Protein AF-A0A0P9FUJ5-F1 (afdb_monomer_lite)

Structure (mmCIF, N/CA/C/O backbone):
data_AF-A0A0P9FUJ5-F1
#
_entry.id   AF-A0A0P9FUJ5-F1
#
loop_
_atom_site.group_PDB
_atom_site.id
_atom_site.type_symbol
_atom_site.label_atom_id
_atom_site.label_alt_id
_atom_site.label_comp_id
_atom_site.label_asym_id
_atom_site.label_entity_id
_atom_site.label_seq_id
_atom_site.pdbx_PDB_ins_code
_atom_site.Cartn_x
_atom_site.Cartn_y
_atom_site.Cartn_z
_atom_site.occupancy
_atom_site.B_iso_or_equiv
_atom_site.auth_seq_id
_atom_site.auth_comp_id
_atom_site.auth_asym_id
_atom_site.auth_atom_id
_atom_site.pdbx_PDB_model_num
ATOM 1 N N . MET A 1 1 ? -3.312 -13.611 33.609 1.00 39.66 1 MET A N 1
ATOM 2 C CA . MET A 1 1 ? -3.484 -12.905 32.320 1.00 39.66 1 MET A CA 1
ATOM 3 C C . MET A 1 1 ? -2.138 -12.373 31.860 1.00 39.66 1 MET A C 1
ATOM 5 O O . MET A 1 1 ? -1.594 -11.485 32.502 1.00 39.66 1 MET A O 1
ATOM 9 N N . ARG A 1 2 ? -1.571 -12.946 30.798 1.00 27.70 2 ARG A N 1
ATOM 10 C CA . ARG A 1 2 ? -0.403 -12.400 30.095 1.00 27.70 2 ARG A CA 1
ATOM 11 C C . ARG A 1 2 ? -0.453 -12.951 28.672 1.00 27.70 2 ARG A C 1
ATOM 13 O O . ARG A 1 2 ? -0.046 -14.080 28.431 1.00 27.70 2 ARG A O 1
ATOM 20 N N . PHE A 1 3 ? -1.054 -12.191 27.762 1.00 30.81 3 PHE A N 1
ATOM 21 C CA . PHE A 1 3 ? -0.976 -12.484 26.335 1.00 30.81 3 PHE A CA 1
ATOM 22 C C . PHE A 1 3 ? 0.414 -12.056 25.872 1.00 30.81 3 PHE A C 1
ATOM 24 O O . PHE A 1 3 ? 0.680 -10.871 25.689 1.00 30.81 3 PHE A O 1
ATOM 31 N N . VAL A 1 4 ? 1.327 -13.018 25.769 1.00 32.84 4 VAL A N 1
ATOM 32 C CA . VAL A 1 4 ? 2.620 -12.811 25.119 1.00 32.84 4 VAL A CA 1
ATOM 33 C C . VAL A 1 4 ? 2.375 -13.028 23.631 1.00 32.84 4 VAL A C 1
ATOM 35 O O . VAL A 1 4 ? 2.279 -14.161 23.167 1.00 32.84 4 VAL A O 1
ATOM 38 N N . VAL A 1 5 ? 2.186 -11.936 22.892 1.00 36.59 5 VAL A N 1
ATOM 39 C CA . VAL A 1 5 ? 2.147 -11.974 21.427 1.00 36.59 5 VAL A CA 1
ATOM 40 C C . VAL A 1 5 ? 3.591 -12.098 20.955 1.00 36.59 5 VAL A C 1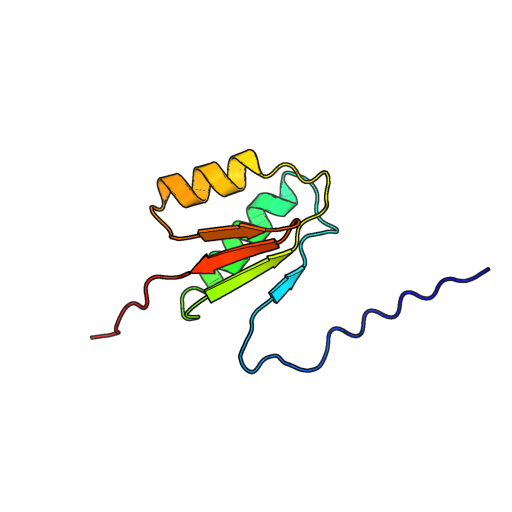
ATOM 42 O O . VAL A 1 5 ? 4.295 -11.107 20.773 1.00 36.59 5 VAL A O 1
ATOM 45 N N . THR A 1 6 ? 4.069 -13.333 20.835 1.00 34.47 6 THR A N 1
ATOM 46 C CA . THR A 1 6 ? 5.378 -13.633 20.257 1.00 34.47 6 THR A CA 1
ATOM 47 C C . THR A 1 6 ? 5.304 -13.367 18.753 1.00 34.47 6 THR A C 1
ATOM 49 O O . THR A 1 6 ? 4.831 -14.202 17.987 1.00 34.47 6 THR A O 1
ATOM 52 N N . PHE A 1 7 ? 5.744 -12.183 18.324 1.00 36.78 7 PHE A N 1
ATOM 53 C CA . PHE A 1 7 ? 5.997 -11.881 16.916 1.00 36.78 7 PHE A CA 1
ATOM 54 C C . PHE A 1 7 ? 7.192 -12.714 16.436 1.00 36.78 7 PHE A C 1
ATOM 56 O O . PHE A 1 7 ? 8.345 -12.291 16.516 1.00 36.78 7 PHE A O 1
ATOM 63 N N . VAL A 1 8 ? 6.921 -13.917 15.934 1.00 38.44 8 VAL A N 1
ATOM 64 C CA . VAL A 1 8 ? 7.884 -14.676 15.130 1.00 38.44 8 VAL A CA 1
ATOM 65 C C . VAL A 1 8 ? 7.821 -14.116 13.709 1.00 38.44 8 VAL A C 1
ATOM 67 O O . VAL A 1 8 ? 7.093 -14.606 12.857 1.00 38.44 8 VAL A O 1
ATOM 70 N N . ALA A 1 9 ? 8.549 -13.025 13.471 1.00 43.59 9 ALA A N 1
ATOM 71 C CA . ALA A 1 9 ? 8.845 -12.513 12.133 1.00 43.59 9 ALA A CA 1
ATOM 72 C C . ALA A 1 9 ? 10.268 -12.937 11.742 1.00 43.59 9 ALA A C 1
ATOM 74 O O . ALA A 1 9 ? 11.175 -12.120 11.597 1.00 43.59 9 ALA A O 1
ATOM 75 N N . LYS A 1 10 ? 10.489 -14.245 11.650 1.00 43.09 10 LYS A N 1
ATOM 76 C CA . LYS A 1 10 ? 11.686 -14.845 11.061 1.00 43.09 10 LYS A CA 1
ATOM 77 C C . LYS A 1 10 ? 11.228 -16.104 10.341 1.00 43.09 10 LYS A C 1
ATOM 79 O O . LYS A 1 10 ? 10.414 -16.829 10.887 1.00 43.09 10 LYS A O 1
ATOM 84 N N . GLU A 1 11 ? 11.790 -16.322 9.156 1.00 42.31 11 GLU A N 1
ATOM 85 C CA . GLU A 1 11 ? 11.548 -17.427 8.212 1.00 42.31 11 GLU A CA 1
ATOM 86 C C . GLU A 1 11 ? 10.546 -17.099 7.086 1.00 42.31 11 GLU A C 1
ATOM 88 O O . GLU A 1 11 ? 9.392 -16.774 7.332 1.00 42.31 11 GLU A O 1
ATOM 93 N N . THR A 1 12 ? 11.040 -17.214 5.837 1.00 40.22 12 THR A N 1
ATOM 94 C CA . THR A 1 12 ? 10.400 -17.058 4.498 1.00 40.22 12 THR A CA 1
ATOM 95 C C . THR A 1 12 ? 10.666 -15.780 3.677 1.00 40.22 12 THR A C 1
ATOM 97 O O . THR A 1 12 ? 9.938 -15.448 2.746 1.00 40.22 12 THR A O 1
ATOM 100 N N . CYS A 1 13 ? 11.809 -15.122 3.886 1.00 40.41 13 CYS A N 1
ATOM 101 C CA . CYS A 1 13 ? 12.304 -14.046 3.011 1.00 40.41 13 CYS A CA 1
ATOM 102 C C . CYS A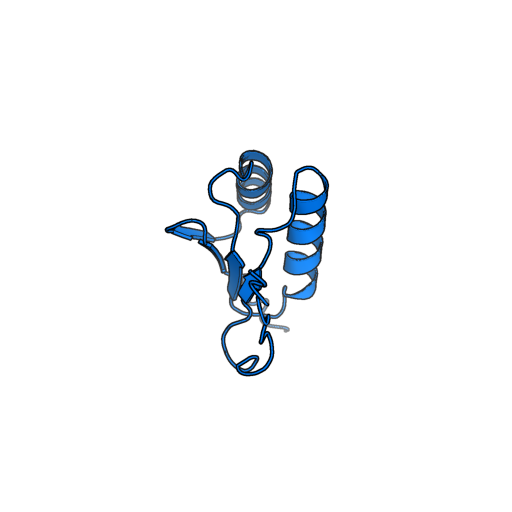 1 13 ? 12.990 -14.564 1.721 1.00 40.41 13 CYS A C 1
ATOM 104 O O . CYS A 1 13 ? 14.082 -14.112 1.395 1.00 40.41 13 CYS A O 1
ATOM 106 N N . PHE A 1 14 ? 12.392 -15.532 1.009 1.00 39.84 14 PHE A N 1
ATOM 107 C CA . PHE A 1 14 ? 12.961 -16.056 -0.250 1.00 39.84 14 PHE A CA 1
ATOM 108 C C . PHE A 1 14 ? 12.021 -16.067 -1.461 1.00 39.84 14 PHE A C 1
ATOM 110 O O . PHE A 1 14 ? 12.468 -16.411 -2.547 1.00 39.84 14 PHE A O 1
ATOM 117 N N . LEU A 1 15 ? 10.764 -15.624 -1.337 1.00 47.12 15 LEU A N 1
ATOM 118 C CA . LEU A 1 15 ? 9.928 -15.377 -2.525 1.00 47.12 15 LEU A CA 1
ATOM 119 C C . LEU A 1 15 ? 8.802 -14.347 -2.319 1.00 47.12 15 LEU A C 1
ATOM 121 O O . LEU A 1 15 ? 8.175 -13.948 -3.287 1.00 47.12 15 LEU A O 1
ATOM 125 N N . PHE A 1 16 ? 8.516 -13.880 -1.098 1.00 52.97 16 PHE A N 1
ATOM 126 C CA . PHE A 1 16 ? 7.373 -12.995 -0.835 1.00 52.97 16 PHE A CA 1
ATOM 127 C C . PHE A 1 16 ? 7.758 -11.913 0.184 1.00 52.97 16 PHE A C 1
ATOM 129 O O . PHE A 1 16 ? 7.884 -12.183 1.376 1.00 52.97 16 PHE A O 1
ATOM 136 N N . CYS A 1 17 ? 7.991 -10.675 -0.266 1.00 66.62 17 CYS A N 1
ATOM 137 C CA . CYS A 1 17 ? 8.360 -9.574 0.628 1.00 66.62 17 CYS A CA 1
ATOM 138 C C . CYS A 1 17 ? 7.086 -8.921 1.197 1.00 66.62 17 CYS A C 1
ATOM 140 O O . CYS A 1 17 ? 6.598 -7.922 0.667 1.00 66.62 17 CYS A O 1
ATOM 142 N N . MET A 1 18 ? 6.515 -9.519 2.250 1.00 78.75 18 MET A N 1
ATOM 143 C CA . MET A 1 18 ? 5.389 -8.938 2.990 1.00 78.75 18 MET A CA 1
ATOM 144 C C . MET A 1 18 ? 5.893 -7.941 4.046 1.00 78.75 18 MET A C 1
ATOM 146 O O . MET A 1 18 ? 6.805 -8.238 4.817 1.00 78.75 18 MET A O 1
ATOM 150 N N . LYS A 1 19 ? 5.288 -6.754 4.098 1.00 84.00 19 LYS A N 1
ATOM 151 C CA . LYS A 1 19 ? 5.560 -5.683 5.058 1.00 84.00 19 LYS A CA 1
ATOM 152 C C . LYS A 1 19 ? 4.309 -5.400 5.879 1.00 84.00 19 LYS A C 1
ATOM 154 O O . LYS A 1 19 ? 3.283 -4.991 5.339 1.00 84.00 19 LYS A O 1
ATOM 159 N N . ASP A 1 20 ? 4.396 -5.613 7.186 1.00 84.56 20 ASP A N 1
ATOM 160 C CA . ASP A 1 20 ? 3.299 -5.311 8.101 1.00 84.56 20 ASP A CA 1
ATOM 161 C C . ASP A 1 20 ? 3.327 -3.826 8.502 1.00 84.56 20 ASP A C 1
ATOM 163 O O . ASP A 1 20 ? 4.332 -3.322 9.004 1.00 84.56 20 ASP A O 1
ATOM 167 N N . LEU A 1 21 ? 2.229 -3.121 8.231 1.00 84.19 21 LEU A N 1
ATOM 168 C CA . LEU A 1 21 ? 1.994 -1.711 8.556 1.00 84.19 21 LEU A CA 1
ATOM 169 C C . LEU A 1 21 ? 0.799 -1.551 9.514 1.00 84.19 21 LEU A C 1
ATOM 171 O O . LEU A 1 21 ? 0.312 -0.438 9.704 1.00 84.19 21 LEU A O 1
ATOM 175 N N . THR A 1 22 ? 0.314 -2.639 10.126 1.00 84.00 22 THR A N 1
ATOM 176 C CA . THR A 1 22 ? -0.913 -2.634 10.946 1.00 84.00 22 THR A CA 1
ATOM 177 C C . THR A 1 22 ? -0.785 -1.796 12.219 1.00 84.00 22 THR A C 1
ATOM 179 O O . THR A 1 22 ? -1.766 -1.232 12.690 1.00 84.00 22 THR A O 1
ATOM 182 N N . GLY A 1 23 ? 0.426 -1.666 12.764 1.00 80.19 23 GLY A N 1
ATOM 183 C CA . GLY A 1 23 ? 0.693 -0.864 13.961 1.00 80.19 23 GLY A CA 1
ATOM 184 C C . GLY A 1 23 ? 0.883 0.635 13.707 1.00 80.19 23 GLY A C 1
ATOM 185 O O . GLY A 1 23 ? 1.057 1.392 14.661 1.00 80.19 23 GLY A O 1
ATOM 186 N N . LEU A 1 24 ? 0.899 1.077 12.446 1.00 79.62 24 LEU A N 1
ATOM 187 C CA . LEU A 1 24 ? 1.222 2.457 12.087 1.00 79.62 24 LEU A CA 1
ATOM 188 C C . LEU A 1 24 ? -0.040 3.273 11.819 1.00 79.62 24 LEU A C 1
ATOM 190 O O . LEU A 1 24 ? -0.969 2.821 11.158 1.00 79.62 24 LEU A O 1
ATOM 194 N N . LYS A 1 25 ? -0.040 4.522 12.290 1.00 77.69 25 LYS A N 1
ATOM 195 C CA . LYS A 1 25 ? -1.101 5.502 12.023 1.00 77.69 25 LYS A CA 1
ATOM 196 C C . LYS A 1 25 ? -0.612 6.581 11.063 1.00 77.69 25 LYS A C 1
ATOM 198 O O . LYS A 1 25 ? 0.593 6.787 10.898 1.00 77.69 25 LYS A O 1
ATOM 203 N N . CYS A 1 26 ? -1.540 7.294 10.432 1.00 69.38 26 CYS A N 1
ATOM 204 C CA . CYS A 1 26 ? -1.197 8.499 9.679 1.00 69.38 26 CYS A CA 1
ATOM 205 C C . CYS A 1 26 ? -0.580 9.558 10.616 1.00 69.38 26 CYS A C 1
ATOM 207 O O . CYS A 1 26 ? -1.067 9.719 11.736 1.00 69.38 26 CYS A O 1
ATOM 209 N N . PRO A 1 27 ? 0.480 10.279 10.194 1.00 72.75 27 PRO A N 1
ATOM 210 C CA . PRO A 1 27 ? 1.111 10.265 8.864 1.00 72.75 27 PRO A CA 1
ATOM 211 C C . PRO A 1 27 ? 2.242 9.228 8.684 1.00 72.75 27 PRO A C 1
ATOM 213 O O . PRO A 1 27 ? 2.739 9.050 7.572 1.00 72.75 27 PRO A O 1
ATOM 216 N N . GLN A 1 28 ? 2.660 8.530 9.744 1.00 81.62 28 GLN A N 1
ATOM 217 C CA . GLN A 1 28 ? 3.802 7.601 9.715 1.00 81.62 28 GLN A CA 1
ATOM 218 C C . GLN A 1 28 ? 3.592 6.420 8.758 1.00 81.62 28 GLN A C 1
ATOM 220 O O . GLN A 1 28 ? 4.531 6.014 8.077 1.00 81.62 28 GLN A O 1
ATOM 225 N N . LEU A 1 29 ? 2.361 5.913 8.656 1.00 84.12 29 LEU A N 1
ATOM 226 C CA . LEU A 1 29 ? 1.982 4.843 7.727 1.00 84.12 29 LEU A CA 1
ATOM 227 C C . LEU A 1 29 ? 2.352 5.183 6.278 1.00 84.12 29 LEU A C 1
ATOM 229 O O . LEU A 1 29 ? 2.990 4.381 5.598 1.00 84.12 29 LEU A O 1
ATOM 233 N N . PHE A 1 30 ? 2.006 6.388 5.819 1.00 84.44 30 PHE A N 1
ATOM 234 C CA . PHE A 1 30 ? 2.267 6.817 4.446 1.00 84.44 30 PHE A CA 1
ATOM 235 C C . PHE A 1 30 ? 3.766 6.991 4.170 1.00 84.44 30 PHE A C 1
ATOM 237 O O . PHE A 1 30 ? 4.271 6.562 3.130 1.00 84.44 30 PHE A O 1
ATOM 244 N N . VAL A 1 31 ? 4.499 7.573 5.125 1.00 86.44 31 VAL A N 1
ATOM 245 C CA . VAL A 1 31 ? 5.956 7.749 5.022 1.00 86.44 31 VAL A CA 1
ATOM 246 C C . VAL A 1 31 ? 6.657 6.393 4.933 1.00 86.44 31 VAL A C 1
ATOM 248 O O . VAL A 1 31 ? 7.491 6.189 4.048 1.00 86.44 31 VAL A O 1
ATOM 251 N N . GLN A 1 32 ? 6.276 5.451 5.799 1.00 85.62 32 GLN A N 1
ATOM 252 C CA . GLN A 1 32 ? 6.884 4.126 5.845 1.00 85.62 32 GLN A CA 1
ATOM 253 C C . GLN A 1 32 ? 6.550 3.303 4.60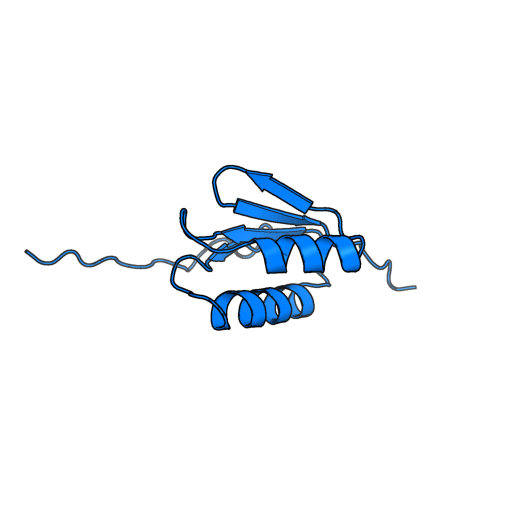3 1.00 85.62 32 GLN A C 1
ATOM 255 O O . GLN A 1 32 ? 7.435 2.668 4.032 1.00 85.62 32 GLN A O 1
ATOM 260 N N . PHE A 1 33 ? 5.304 3.371 4.132 1.00 88.25 33 PHE A N 1
ATOM 261 C CA . PHE A 1 33 ? 4.889 2.771 2.868 1.00 88.25 33 PHE A CA 1
ATOM 262 C C . PHE A 1 33 ? 5.762 3.260 1.704 1.00 88.25 33 PHE A C 1
ATOM 264 O O . PHE A 1 33 ? 6.345 2.451 0.983 1.00 88.25 33 PHE A O 1
ATOM 271 N N . LYS A 1 34 ? 5.930 4.581 1.560 1.00 88.06 34 LYS A N 1
ATOM 272 C CA . LYS A 1 34 ? 6.739 5.174 0.486 1.00 88.06 34 LYS A CA 1
ATOM 273 C C . LYS A 1 34 ? 8.206 4.749 0.567 1.00 88.06 34 LYS A C 1
ATOM 275 O O . LYS A 1 34 ? 8.820 4.463 -0.461 1.00 88.06 34 LYS A O 1
ATOM 280 N N . TYR A 1 35 ? 8.770 4.713 1.773 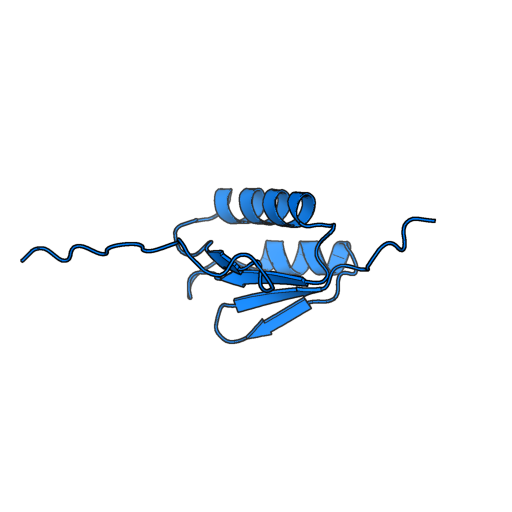1.00 86.50 35 TYR A N 1
ATOM 281 C CA . TYR A 1 35 ? 10.148 4.276 1.994 1.00 86.50 35 TYR A CA 1
ATOM 282 C C . TYR A 1 35 ? 10.348 2.807 1.605 1.00 86.50 35 TYR A C 1
ATOM 284 O O . TYR A 1 35 ? 11.255 2.486 0.838 1.00 86.50 35 TYR A O 1
ATOM 292 N N . LEU A 1 36 ? 9.462 1.925 2.072 1.00 85.06 36 LEU A N 1
ATOM 293 C CA . LEU A 1 36 ? 9.523 0.494 1.788 1.00 85.06 36 LEU A CA 1
ATOM 294 C C . LEU A 1 36 ? 9.299 0.189 0.307 1.00 85.06 36 LEU A C 1
ATOM 296 O O . LEU A 1 36 ? 10.003 -0.656 -0.244 1.00 85.06 36 LEU A O 1
ATOM 300 N N . LEU A 1 37 ? 8.374 0.891 -0.351 1.00 84.75 37 LEU A N 1
ATOM 301 C CA . LEU A 1 37 ? 8.149 0.738 -1.786 1.00 84.75 37 LEU A CA 1
ATOM 302 C C . LEU A 1 37 ? 9.406 1.105 -2.587 1.00 84.75 37 LEU A C 1
ATOM 304 O O . LEU A 1 37 ? 9.800 0.361 -3.478 1.00 84.75 37 LEU A O 1
ATOM 308 N N . LYS A 1 38 ? 10.084 2.203 -2.226 1.00 84.31 38 LYS A N 1
ATOM 309 C CA . LYS A 1 38 ? 11.352 2.598 -2.859 1.00 84.31 38 LYS A CA 1
ATOM 310 C C . LYS A 1 38 ? 12.475 1.593 -2.615 1.00 84.31 38 LYS A C 1
ATOM 312 O O . LYS A 1 38 ? 13.215 1.284 -3.540 1.00 84.31 38 LYS A O 1
ATOM 317 N N . GLN A 1 39 ? 12.607 1.081 -1.391 1.00 82.31 39 GLN A N 1
ATOM 318 C CA . GLN A 1 39 ? 13.638 0.088 -1.073 1.00 82.31 39 GLN A CA 1
ATOM 319 C C . GLN A 1 39 ? 13.452 -1.230 -1.824 1.00 82.31 39 GLN A C 1
ATOM 321 O O . GLN A 1 39 ? 14.431 -1.896 -2.134 1.00 82.31 39 GLN A O 1
ATOM 326 N N . ASN A 1 40 ? 12.205 -1.616 -2.093 1.00 77.81 40 ASN A N 1
ATOM 327 C CA . ASN A 1 40 ? 11.878 -2.886 -2.732 1.00 77.81 40 ASN A CA 1
ATOM 328 C C . ASN A 1 40 ? 11.549 -2.706 -4.223 1.00 77.81 40 ASN A C 1
ATOM 330 O O . ASN A 1 40 ? 10.839 -3.534 -4.781 1.00 77.81 40 ASN A O 1
ATOM 334 N N . ASN A 1 41 ? 12.052 -1.649 -4.876 1.00 72.69 41 ASN A N 1
ATOM 335 C CA . ASN A 1 41 ? 11.802 -1.410 -6.304 1.00 72.69 41 ASN A CA 1
ATOM 336 C C . ASN A 1 41 ? 12.408 -2.503 -7.205 1.00 72.69 41 ASN A C 1
ATOM 338 O O . ASN A 1 41 ? 11.912 -2.730 -8.297 1.00 72.69 41 ASN A O 1
ATOM 342 N N . THR A 1 42 ? 13.436 -3.214 -6.732 1.00 70.38 42 THR A N 1
ATOM 343 C CA . THR A 1 42 ? 14.046 -4.371 -7.410 1.00 70.38 42 THR A CA 1
ATOM 344 C C . THR A 1 42 ? 13.257 -5.674 -7.255 1.00 70.38 42 THR A C 1
ATOM 346 O O . THR A 1 42 ? 13.596 -6.668 -7.888 1.00 70.38 42 THR A O 1
ATOM 349 N N . ALA A 1 43 ? 12.226 -5.711 -6.405 1.00 72.38 43 ALA A N 1
ATOM 350 C CA . ALA A 1 43 ? 11.369 -6.884 -6.262 1.00 72.38 43 ALA A CA 1
ATOM 351 C C . ALA A 1 43 ? 10.218 -6.834 -7.276 1.00 72.38 43 ALA A C 1
ATOM 353 O O . ALA A 1 43 ? 9.585 -5.791 -7.418 1.00 72.38 43 ALA A O 1
ATOM 354 N N . ASN A 1 44 ? 9.887 -7.973 -7.897 1.00 78.31 44 ASN A N 1
ATOM 355 C CA . ASN A 1 44 ? 8.763 -8.093 -8.844 1.00 78.31 44 ASN A CA 1
ATOM 356 C C . ASN A 1 44 ? 7.428 -7.640 -8.232 1.00 78.31 44 ASN A C 1
ATOM 358 O O . ASN A 1 44 ? 6.606 -6.999 -8.884 1.00 78.31 44 ASN A O 1
ATOM 362 N N . TYR A 1 45 ? 7.214 -7.956 -6.957 1.00 81.56 45 TYR A N 1
ATOM 363 C CA . TYR A 1 45 ? 6.056 -7.505 -6.203 1.00 81.56 45 TYR A CA 1
ATOM 364 C C . TYR A 1 45 ? 6.405 -7.293 -4.732 1.00 81.56 45 TYR A C 1
ATOM 366 O O . TYR A 1 45 ? 7.301 -7.932 -4.172 1.00 81.56 45 TYR A O 1
ATOM 374 N N . VAL A 1 46 ? 5.657 -6.399 -4.096 1.00 85.88 46 VAL A N 1
ATOM 375 C CA . VAL A 1 46 ? 5.770 -6.071 -2.676 1.00 85.88 46 VAL A CA 1
ATOM 376 C C . VAL A 1 46 ? 4.382 -6.106 -2.069 1.00 85.88 46 VAL A C 1
ATOM 378 O O . VAL A 1 46 ? 3.445 -5.534 -2.622 1.00 85.88 46 VAL A O 1
ATOM 381 N N . VAL A 1 47 ? 4.245 -6.775 -0.929 1.00 88.50 47 VAL A N 1
ATOM 382 C CA . VAL A 1 47 ? 2.952 -6.935 -0.262 1.00 88.50 47 VAL A CA 1
ATOM 383 C C . VAL A 1 47 ? 2.949 -6.138 1.028 1.00 88.50 47 VAL A C 1
ATOM 385 O O . VAL A 1 47 ? 3.868 -6.248 1.828 1.00 88.50 47 VAL A O 1
ATOM 388 N N . PHE A 1 48 ? 1.914 -5.342 1.251 1.00 89.19 48 PHE A N 1
ATOM 389 C CA . PHE A 1 48 ? 1.742 -4.502 2.425 1.00 89.19 48 PHE A CA 1
ATOM 390 C C . PHE A 1 48 ? 0.459 -4.890 3.142 1.00 89.19 48 PHE A C 1
ATOM 392 O O . PHE A 1 48 ? -0.602 -4.947 2.529 1.00 89.19 48 PHE A O 1
ATOM 399 N N . LYS A 1 49 ? 0.540 -5.138 4.444 1.00 89.31 49 LYS A N 1
ATOM 400 C CA . LYS A 1 49 ? -0.627 -5.429 5.277 1.00 89.31 49 LYS A CA 1
ATOM 401 C C . LYS A 1 49 ? -0.961 -4.215 6.129 1.00 89.31 49 LYS A C 1
ATOM 403 O O . LYS A 1 49 ? -0.089 -3.697 6.817 1.00 89.31 49 LYS A O 1
ATOM 408 N N . PHE A 1 50 ? -2.213 -3.784 6.105 1.00 87.69 50 PHE A N 1
ATOM 409 C CA . PHE A 1 50 ? -2.693 -2.612 6.830 1.00 87.69 50 PHE A CA 1
ATOM 410 C C . PHE A 1 50 ? -3.719 -2.995 7.894 1.00 87.69 50 PHE A C 1
ATOM 412 O O . PHE A 1 50 ? -4.295 -4.084 7.866 1.00 87.69 50 PHE A O 1
ATOM 419 N N . ALA A 1 51 ? -3.931 -2.094 8.854 1.00 86.38 51 ALA A N 1
ATOM 420 C CA . ALA A 1 51 ? -5.038 -2.214 9.792 1.00 86.38 51 ALA A CA 1
ATOM 421 C C . ALA A 1 51 ? -6.379 -2.030 9.065 1.00 86.38 51 ALA A C 1
ATOM 423 O O . ALA A 1 51 ? -6.449 -1.377 8.024 1.00 86.38 51 ALA A O 1
ATOM 424 N N . GLN A 1 52 ? -7.444 -2.596 9.627 1.00 82.00 52 GLN A N 1
ATOM 425 C CA . GLN A 1 52 ? -8.782 -2.577 9.030 1.00 82.00 52 GLN A CA 1
ATOM 426 C C . GLN A 1 52 ? -9.387 -1.162 8.970 1.00 82.00 52 GLN A C 1
ATOM 428 O O . GLN A 1 52 ? -10.205 -0.866 8.107 1.00 82.00 52 GLN A O 1
ATOM 433 N N . ASP A 1 53 ? -8.946 -0.285 9.867 1.00 83.69 53 ASP A N 1
ATOM 434 C CA . ASP A 1 53 ? -9.316 1.123 10.006 1.00 83.69 53 ASP A CA 1
ATOM 435 C C . ASP A 1 53 ? -8.248 2.086 9.447 1.00 83.69 53 ASP A C 1
ATOM 437 O O . ASP A 1 53 ? -8.320 3.299 9.655 1.00 83.69 53 ASP A O 1
ATOM 441 N N . ALA A 1 54 ? -7.239 1.569 8.736 1.00 80.19 54 ALA A N 1
ATOM 442 C CA . ALA A 1 54 ? -6.180 2.397 8.176 1.00 80.19 54 ALA A CA 1
ATOM 443 C C . ALA A 1 54 ? -6.717 3.364 7.106 1.00 80.19 54 ALA A C 1
ATOM 445 O O . ALA A 1 54 ? -7.485 2.994 6.219 1.00 80.19 54 ALA A O 1
ATOM 446 N N . GLN A 1 55 ? -6.246 4.613 7.136 1.00 83.38 55 GLN A N 1
ATOM 447 C CA . GLN A 1 55 ? -6.544 5.587 6.087 1.00 83.38 55 GLN A CA 1
ATOM 448 C C . GLN A 1 55 ? -5.613 5.380 4.886 1.00 83.38 55 GLN A C 1
ATOM 450 O O . GLN A 1 55 ? -4.435 5.727 4.931 1.00 83.38 55 GLN A O 1
ATOM 455 N N . LEU A 1 56 ? -6.156 4.819 3.802 1.00 84.88 56 LEU A N 1
ATOM 456 C CA . LEU A 1 56 ? -5.392 4.421 2.610 1.00 84.88 56 LEU A CA 1
ATOM 457 C C . LEU A 1 56 ? -5.595 5.337 1.398 1.00 84.88 56 LEU A C 1
ATOM 459 O O . LEU A 1 56 ? -4.958 5.126 0.370 1.00 84.88 56 LEU A O 1
ATOM 463 N N . ASN A 1 57 ? -6.430 6.374 1.503 1.00 87.06 57 ASN A N 1
ATOM 464 C CA . ASN A 1 57 ? -6.693 7.295 0.390 1.00 87.06 57 ASN A CA 1
ATOM 465 C C . ASN A 1 57 ? -5.406 7.909 -0.176 1.00 87.06 57 ASN A C 1
ATOM 467 O O . ASN A 1 57 ? -5.235 7.972 -1.391 1.00 87.06 57 ASN A O 1
ATOM 471 N N . ASP A 1 58 ? -4.473 8.307 0.690 1.00 85.44 58 ASP A N 1
ATOM 472 C CA . ASP A 1 58 ? -3.179 8.841 0.260 1.00 85.44 58 ASP A CA 1
ATOM 473 C C . ASP A 1 58 ? -2.299 7.788 -0.417 1.00 85.44 58 ASP A C 1
ATOM 475 O O . ASP A 1 58 ? -1.586 8.104 -1.369 1.00 85.44 58 ASP A O 1
ATOM 479 N N . VAL A 1 59 ? -2.377 6.535 0.040 1.00 86.81 59 VAL A N 1
ATOM 480 C CA . VAL A 1 59 ? -1.641 5.401 -0.533 1.00 86.81 59 VAL A CA 1
ATOM 481 C C . VAL A 1 59 ? -2.135 5.116 -1.949 1.00 86.81 59 VAL A C 1
ATOM 483 O O . VAL A 1 59 ? -1.325 5.078 -2.874 1.00 86.81 59 VAL A O 1
ATOM 486 N N . PHE A 1 60 ? -3.451 4.987 -2.141 1.00 88.56 60 PHE A N 1
ATOM 487 C CA . PHE A 1 60 ? -4.040 4.747 -3.461 1.00 88.56 60 PHE A CA 1
ATOM 488 C C . PHE A 1 60 ? -3.801 5.916 -4.412 1.00 88.56 60 PHE A C 1
ATOM 490 O O . PHE A 1 60 ? -3.348 5.700 -5.532 1.00 88.56 60 PHE A O 1
ATOM 497 N N . ARG A 1 61 ? -3.998 7.157 -3.949 1.00 89.62 61 ARG A N 1
ATOM 498 C CA . ARG A 1 61 ? -3.703 8.361 -4.739 1.00 89.62 61 ARG A CA 1
ATOM 499 C C . ARG A 1 61 ? -2.239 8.420 -5.164 1.00 89.62 61 ARG A C 1
ATOM 501 O O . ARG A 1 61 ? -1.935 8.805 -6.287 1.00 89.62 61 ARG A O 1
ATOM 508 N N . TYR A 1 62 ? -1.317 8.048 -4.278 1.00 88.75 62 TYR A N 1
ATOM 509 C CA . TYR A 1 62 ? 0.099 7.991 -4.620 1.00 88.75 62 TYR A CA 1
ATOM 510 C C . TYR A 1 62 ? 0.396 6.907 -5.661 1.00 88.75 62 TYR A C 1
ATOM 512 O O . TYR A 1 62 ? 1.145 7.173 -6.594 1.00 88.75 62 TYR A O 1
ATOM 520 N N . LEU A 1 63 ? -0.185 5.713 -5.529 1.00 87.75 63 LEU A N 1
ATOM 521 C CA . LEU A 1 63 ? 0.006 4.629 -6.497 1.00 87.75 63 LEU A CA 1
ATOM 522 C C . LEU A 1 63 ? -0.543 4.973 -7.883 1.00 87.75 63 LEU A C 1
ATOM 524 O O . LEU A 1 63 ? 0.137 4.716 -8.875 1.00 87.75 63 LEU A O 1
ATOM 528 N N . ASP A 1 64 ? -1.714 5.607 -7.932 1.00 88.62 64 ASP A N 1
ATOM 529 C CA . ASP A 1 64 ? -2.354 6.077 -9.162 1.00 88.62 64 ASP A CA 1
ATOM 530 C C . ASP A 1 64 ? -1.504 7.150 -9.862 1.00 88.62 64 ASP A C 1
ATOM 532 O O . ASP A 1 64 ? -1.144 7.00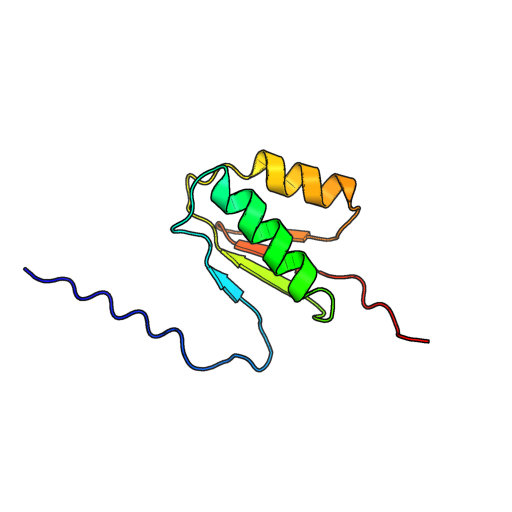9 -11.030 1.00 88.62 64 ASP A O 1
ATOM 536 N N . ASN A 1 65 ? -1.020 8.140 -9.101 1.00 88.62 65 ASN A N 1
ATOM 537 C CA . ASN A 1 65 ? -0.088 9.160 -9.598 1.00 88.62 65 ASN A CA 1
ATOM 538 C C . ASN A 1 65 ? 1.242 8.582 -10.108 1.00 88.62 65 ASN A C 1
ATOM 540 O O . ASN A 1 65 ? 1.940 9.226 -10.887 1.00 88.62 65 ASN A O 1
ATOM 544 N N . GLN A 1 66 ? 1.655 7.416 -9.610 1.00 83.94 66 GLN A N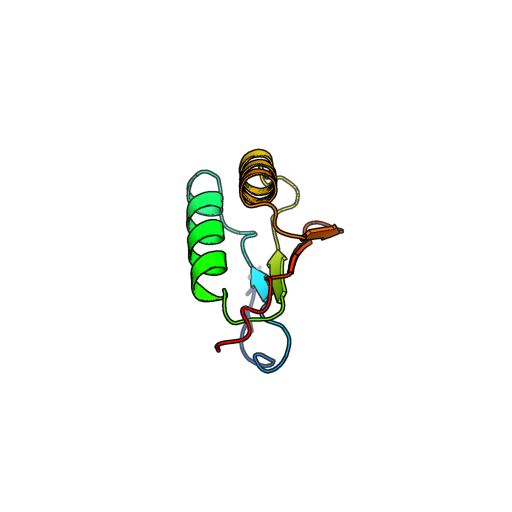 1
ATOM 545 C CA . GLN A 1 66 ? 2.865 6.720 -10.055 1.00 83.94 66 GLN A CA 1
ATOM 546 C C . GLN A 1 66 ? 2.582 5.699 -11.163 1.00 83.94 66 GLN A C 1
ATOM 548 O O . GLN A 1 66 ? 3.518 5.024 -11.584 1.00 83.94 66 GLN A O 1
ATOM 553 N N . GLN A 1 67 ? 1.325 5.570 -11.606 1.00 83.38 67 GLN A N 1
ATOM 554 C CA . GLN A 1 67 ? 0.873 4.599 -12.606 1.00 83.38 67 GLN A CA 1
ATOM 555 C C . GLN A 1 67 ? 1.333 3.166 -12.294 1.00 83.38 67 GLN A C 1
ATOM 557 O O . GLN A 1 67 ? 1.685 2.396 -13.186 1.00 83.38 67 GLN A O 1
ATOM 562 N N . ARG A 1 68 ? 1.370 2.802 -11.005 1.00 82.88 68 ARG A N 1
ATOM 563 C CA . ARG A 1 68 ? 1.792 1.464 -10.575 1.00 82.88 68 ARG A CA 1
ATOM 564 C C . ARG A 1 68 ? 0.609 0.514 -10.540 1.00 82.88 68 ARG A C 1
ATOM 566 O O . ARG A 1 68 ? -0.458 0.858 -10.041 1.00 82.88 68 ARG A O 1
ATOM 573 N N . THR A 1 69 ? 0.833 -0.718 -10.980 1.00 87.56 69 THR A N 1
ATOM 574 C CA . THR A 1 69 ? -0.161 -1.786 -10.873 1.00 87.56 69 THR A CA 1
ATOM 575 C C . THR A 1 69 ? -0.226 -2.289 -9.437 1.00 87.56 69 THR A C 1
ATOM 577 O O . THR A 1 69 ? 0.787 -2.690 -8.859 1.00 87.56 69 THR A O 1
ATOM 580 N N . TYR A 1 70 ? -1.419 -2.303 -8.850 1.00 89.00 70 TYR A N 1
ATOM 581 C CA . TYR A 1 70 ? -1.631 -2.845 -7.513 1.00 89.00 70 TYR A CA 1
ATOM 582 C C . TYR A 1 70 ? -2.936 -3.634 -7.408 1.00 89.00 70 TYR A C 1
ATOM 584 O O . TYR A 1 70 ? -3.859 -3.476 -8.201 1.00 89.00 70 TYR A O 1
ATOM 592 N N . THR A 1 71 ? -3.009 -4.509 -6.411 1.00 90.31 71 THR A N 1
ATOM 593 C CA . THR A 1 71 ? -4.200 -5.281 -6.051 1.00 90.31 71 THR A CA 1
ATOM 594 C C . THR A 1 71 ? -4.484 -5.086 -4.572 1.00 90.31 71 THR A C 1
ATOM 596 O O . THR A 1 71 ? -3.572 -5.151 -3.750 1.00 90.31 71 THR A O 1
ATOM 599 N N . TRP A 1 72 ? -5.749 -4.853 -4.231 1.00 89.31 72 TRP A N 1
ATOM 600 C CA . TRP A 1 72 ? -6.208 -4.667 -2.858 1.00 89.31 72 TRP A CA 1
ATOM 601 C C . TRP A 1 72 ? -7.203 -5.761 -2.473 1.00 89.31 72 TRP A C 1
ATOM 603 O O . TRP A 1 72 ? -8.248 -5.890 -3.108 1.00 89.31 72 TRP A O 1
ATOM 613 N N . GLN A 1 73 ? -6.890 -6.547 -1.440 1.00 88.00 73 GLN A N 1
ATOM 614 C CA . GLN A 1 73 ? -7.756 -7.612 -0.923 1.00 88.00 73 GLN A CA 1
ATOM 615 C C . GLN A 1 73 ? -7.621 -7.726 0.597 1.00 88.00 73 GLN A C 1
ATOM 617 O O . GLN A 1 73 ? -6.516 -7.856 1.108 1.00 88.00 73 GLN A O 1
ATOM 622 N N . SER A 1 74 ? -8.735 -7.719 1.334 1.00 86.56 74 SER A N 1
ATOM 623 C CA . SER A 1 74 ? -8.776 -8.045 2.775 1.00 86.56 74 SER A CA 1
ATOM 624 C C . SER A 1 74 ? -7.705 -7.353 3.640 1.00 86.56 74 SER A C 1
ATOM 626 O O . SER A 1 74 ? -7.072 -7.986 4.484 1.00 86.56 74 SER A O 1
ATOM 628 N N . ASN A 1 75 ? -7.510 -6.045 3.453 1.00 85.75 75 ASN A N 1
ATOM 629 C CA . ASN A 1 75 ? -6.494 -5.230 4.140 1.00 85.75 75 ASN A CA 1
ATOM 630 C C . ASN A 1 75 ? -5.038 -5.484 3.714 1.00 85.75 75 ASN A C 1
ATOM 632 O O . ASN A 1 75 ? -4.095 -5.083 4.400 1.00 85.75 75 ASN A O 1
ATOM 636 N N . VAL A 1 76 ? -4.849 -6.141 2.574 1.00 87.50 76 VAL A N 1
ATOM 637 C CA . VAL A 1 76 ? -3.553 -6.442 1.980 1.00 87.50 76 VAL A CA 1
ATOM 638 C C . VAL A 1 76 ? -3.461 -5.781 0.608 1.00 87.50 76 VAL A C 1
ATOM 640 O O . VAL A 1 76 ? -4.321 -5.961 -0.253 1.00 87.50 76 VAL A O 1
ATOM 643 N N . LEU A 1 77 ? -2.398 -5.009 0.414 1.00 89.69 77 LEU A N 1
ATOM 644 C CA . LEU A 1 77 ? -2.053 -4.328 -0.823 1.00 89.69 77 LEU A CA 1
ATOM 645 C C . LEU A 1 77 ? -0.841 -5.001 -1.447 1.00 89.69 77 LEU A C 1
ATOM 647 O O . LEU A 1 77 ? 0.252 -4.953 -0.889 1.00 89.69 77 LEU A O 1
ATOM 651 N N . THR A 1 78 ? -1.009 -5.564 -2.628 1.00 89.06 78 THR A N 1
ATOM 652 C CA . THR A 1 78 ? 0.097 -6.083 -3.427 1.00 89.06 78 THR A CA 1
ATOM 653 C C . THR A 1 78 ? 0.416 -5.069 -4.508 1.00 89.06 78 THR A C 1
ATOM 655 O O . THR A 1 78 ? -0.427 -4.799 -5.356 1.00 89.06 78 THR A O 1
ATOM 658 N N . VAL A 1 79 ? 1.615 -4.496 -4.485 1.00 87.75 79 VAL A N 1
ATOM 659 C CA . VAL A 1 79 ? 2.113 -3.599 -5.531 1.00 87.75 79 VAL A CA 1
ATOM 660 C C . VAL A 1 79 ? 3.045 -4.397 -6.428 1.00 87.75 79 VAL A C 1
ATOM 662 O O . VAL A 1 79 ? 4.009 -4.986 -5.944 1.00 87.75 79 VAL A O 1
ATOM 665 N N . THR A 1 80 ? 2.753 -4.425 -7.724 1.00 84.25 80 THR A N 1
ATOM 666 C CA . THR A 1 80 ? 3.631 -5.026 -8.732 1.00 84.25 80 THR A CA 1
ATOM 667 C C . THR A 1 80 ? 4.548 -3.930 -9.242 1.00 84.25 80 THR A C 1
ATOM 669 O O . THR A 1 80 ? 4.072 -2.892 -9.709 1.00 84.25 80 THR A O 1
ATOM 672 N N . ASN A 1 81 ? 5.858 -4.121 -9.114 1.00 76.38 81 ASN A N 1
ATOM 673 C CA . ASN A 1 81 ? 6.799 -3.165 -9.673 1.00 76.38 81 ASN A CA 1
ATOM 674 C C . ASN A 1 81 ? 7.032 -3.502 -11.145 1.00 76.38 81 ASN A C 1
ATOM 676 O O . ASN A 1 81 ? 7.130 -4.683 -11.487 1.00 76.38 81 ASN A O 1
ATOM 680 N N . PRO A 1 82 ? 7.138 -2.490 -12.021 1.00 67.56 82 PRO A N 1
ATOM 681 C CA . PRO A 1 82 ? 7.696 -2.723 -13.337 1.00 67.56 82 PRO A CA 1
ATOM 682 C C . PRO A 1 82 ? 9.123 -3.226 -13.127 1.00 67.56 82 PRO A C 1
ATOM 684 O O . PRO A 1 82 ? 9.925 -2.571 -12.460 1.00 67.56 82 PRO A O 1
ATOM 687 N N . ILE A 1 83 ? 9.410 -4.421 -13.632 1.00 60.09 83 ILE A N 1
ATOM 688 C CA . ILE A 1 83 ? 10.773 -4.930 -13.687 1.00 60.09 83 ILE A CA 1
ATOM 689 C C . ILE A 1 83 ? 11.475 -4.007 -14.680 1.00 60.09 83 ILE A C 1
ATOM 691 O O . ILE A 1 83 ? 11.238 -4.104 -15.881 1.00 60.09 83 ILE A O 1
ATOM 695 N N . GLU A 1 84 ? 12.258 -3.046 -14.191 1.00 53.56 84 GLU A N 1
ATOM 696 C CA . GLU A 1 84 ? 13.251 -2.407 -15.046 1.00 53.56 84 GLU A CA 1
ATOM 697 C C . GLU A 1 84 ? 14.231 -3.522 -15.412 1.00 53.56 84 GLU A C 1
ATOM 699 O O . GLU A 1 84 ? 15.058 -3.926 -14.593 1.00 53.56 84 GLU A O 1
ATOM 704 N N . GLU A 1 85 ? 14.074 -4.089 -16.612 1.00 43.97 85 GLU A N 1
ATOM 705 C CA . GLU A 1 85 ? 15.150 -4.826 -17.262 1.00 43.97 85 GLU A CA 1
ATOM 706 C C . GLU A 1 85 ? 16.343 -3.872 -17.285 1.00 43.97 85 GLU A C 1
ATOM 708 O O . GLU A 1 85 ? 16.367 -2.892 -18.032 1.00 43.97 85 GLU A O 1
ATOM 713 N N . ALA A 1 86 ? 17.283 -4.105 -16.371 1.00 45.06 86 ALA A N 1
ATOM 714 C CA . ALA A 1 86 ? 18.573 -3.454 -16.390 1.00 45.06 86 ALA A CA 1
ATOM 715 C C . ALA A 1 86 ? 19.217 -3.809 -17.735 1.00 45.06 86 ALA A C 1
ATOM 717 O O . ALA A 1 86 ? 19.661 -4.942 -17.923 1.00 45.06 86 ALA A O 1
ATOM 718 N N . ASN A 1 87 ? 19.165 -2.864 -18.678 1.00 36.75 87 ASN A N 1
ATOM 719 C CA . ASN A 1 87 ? 20.002 -2.870 -19.877 1.00 36.75 87 ASN A CA 1
ATOM 720 C C . ASN A 1 87 ? 21.475 -2.803 -19.472 1.00 36.75 87 ASN A C 1
ATOM 722 O O . ASN A 1 87 ? 21.793 -1.986 -18.574 1.00 36.75 87 ASN A O 1
#

Sequence (87 aa):
MRFVVTFVAKETCFLFCMKDLTGLKCPQLFVQFKYLLKQNNTANYVVFKFAQDAQLNDVFRYLDNQQRTYTWQSNVLTVTNPIEEAN

Radius of gyration: 14.31 Å; chains: 1; bounding box: 29×28×52 Å

Foldseek 3Di:
DDPPPPPPPDDDPPQAAEAELAPPAPPVSVVVVVVVCVVCLQHQKHKYAYHPPHDCPSVVVVCVVVVWDWDDDDRMIMTGHDNPPPD

pLDDT: mean 73.38, std 19.15, range [27.7, 90.31]

Secondary structure (DSSP, 8-state):
----------S-TTT--EEE-TT--TTHHHHHHHHHHHHTTTSSEEEEE--TT---HHHHHHHHHTT-EEEEETTEEEEEPP-----